Protein AF-A0A8T2RWZ4-F1 (afdb_monomer)

Structure (mmCIF, N/CA/C/O backbone):
data_AF-A0A8T2RWZ4-F1
#
_entry.id   AF-A0A8T2RWZ4-F1
#
loop_
_atom_site.group_PDB
_atom_site.id
_atom_site.type_symbol
_atom_site.label_atom_id
_atom_site.label_alt_id
_atom_site.label_comp_id
_atom_site.label_asym_id
_atom_site.label_entity_id
_atom_site.label_seq_id
_atom_site.pdbx_PDB_ins_code
_atom_site.Cartn_x
_atom_site.Cartn_y
_atom_site.Cartn_z
_atom_site.occupancy
_atom_site.B_iso_or_equiv
_atom_site.auth_seq_id
_atom_site.auth_comp_id
_atom_site.auth_asym_id
_atom_site.auth_atom_id
_atom_site.pdbx_PDB_model_num
ATOM 1 N N . MET A 1 1 ? 10.593 -54.688 -54.032 1.00 39.31 1 MET A N 1
ATOM 2 C CA . MET A 1 1 ? 9.611 -53.765 -53.420 1.00 39.31 1 MET A CA 1
ATOM 3 C C . MET A 1 1 ? 10.295 -52.999 -52.298 1.00 39.31 1 MET A C 1
ATOM 5 O O . MET A 1 1 ? 10.412 -53.518 -51.197 1.00 39.31 1 MET A O 1
ATOM 9 N N . LEU A 1 2 ? 10.825 -51.810 -52.597 1.00 39.94 2 LEU A N 1
ATOM 10 C CA . LEU A 1 2 ? 11.408 -50.913 -51.596 1.00 39.94 2 LEU A CA 1
ATOM 11 C C . LEU A 1 2 ? 10.295 -50.019 -51.046 1.00 39.94 2 LEU A C 1
ATOM 13 O O . LEU A 1 2 ? 9.693 -49.245 -51.785 1.00 39.94 2 LEU A O 1
ATOM 17 N N . ILE A 1 3 ? 10.003 -50.153 -49.754 1.00 43.19 3 ILE A N 1
ATOM 18 C CA . ILE A 1 3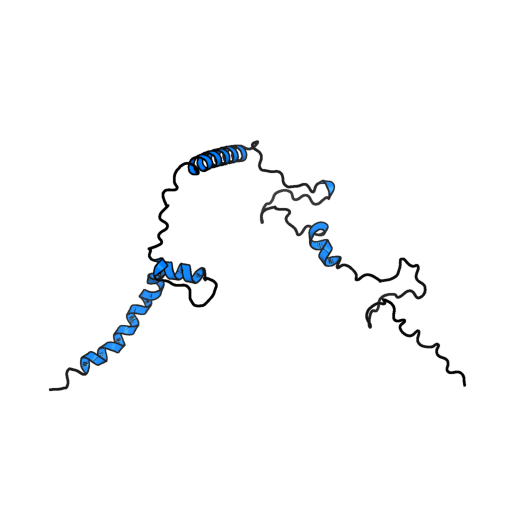 ? 9.056 -49.284 -49.055 1.00 43.19 3 ILE A CA 1
ATOM 19 C C . ILE A 1 3 ? 9.737 -47.923 -48.883 1.00 43.19 3 ILE A C 1
ATOM 21 O O . ILE A 1 3 ? 10.612 -47.754 -48.036 1.00 43.19 3 ILE A O 1
ATOM 25 N N . GLN A 1 4 ? 9.345 -46.969 -49.723 1.00 42.94 4 GLN A N 1
ATOM 26 C CA . GLN A 1 4 ? 9.796 -45.582 -49.699 1.00 42.94 4 GLN A CA 1
ATOM 27 C C . GLN A 1 4 ? 9.284 -44.916 -48.409 1.00 42.94 4 GLN A C 1
ATOM 29 O O . GLN A 1 4 ? 8.104 -44.590 -48.285 1.00 42.94 4 GLN A O 1
ATOM 34 N N . ARG A 1 5 ? 10.164 -44.757 -47.414 1.00 47.22 5 ARG A N 1
ATOM 35 C CA . ARG A 1 5 ? 9.860 -44.148 -46.105 1.00 47.22 5 ARG A CA 1
ATOM 36 C C . ARG A 1 5 ? 10.025 -42.616 -46.082 1.00 47.22 5 ARG A C 1
ATOM 38 O O . ARG A 1 5 ? 10.066 -42.041 -45.004 1.00 47.22 5 ARG A O 1
ATOM 45 N N . ASP A 1 6 ? 10.028 -41.947 -47.235 1.00 47.00 6 ASP A N 1
ATOM 46 C CA . ASP A 1 6 ? 10.435 -40.532 -47.346 1.00 47.00 6 ASP A CA 1
ATOM 47 C C . ASP A 1 6 ? 9.289 -39.538 -47.602 1.00 47.00 6 ASP A C 1
ATOM 49 O O . ASP A 1 6 ? 9.474 -38.534 -48.285 1.00 47.00 6 ASP A O 1
ATOM 53 N N . LYS A 1 7 ? 8.076 -39.779 -47.088 1.00 47.88 7 LYS A N 1
ATOM 54 C CA . LYS A 1 7 ? 6.956 -38.822 -47.272 1.00 47.88 7 LYS A CA 1
ATOM 55 C C . LYS A 1 7 ? 6.398 -38.186 -46.012 1.00 47.88 7 LYS A C 1
ATOM 57 O O . LYS A 1 7 ? 5.528 -37.330 -46.102 1.00 47.88 7 LYS A O 1
ATOM 62 N N . VAL A 1 8 ? 6.928 -38.528 -44.847 1.00 48.59 8 VAL A N 1
ATOM 63 C CA . VAL A 1 8 ? 6.675 -37.751 -43.638 1.00 48.59 8 VAL A CA 1
ATOM 64 C C . VAL A 1 8 ? 7.990 -37.725 -42.898 1.00 48.59 8 VAL A C 1
ATOM 66 O O . VAL A 1 8 ? 8.419 -38.767 -42.401 1.00 48.59 8 VAL A O 1
ATOM 69 N N . ALA A 1 9 ? 8.638 -36.562 -42.836 1.00 51.03 9 ALA A N 1
ATOM 70 C CA . ALA A 1 9 ? 9.656 -36.321 -41.827 1.00 51.03 9 ALA A CA 1
ATOM 71 C C . ALA A 1 9 ? 8.957 -36.497 -40.471 1.00 51.03 9 ALA A C 1
ATOM 73 O O . ALA A 1 9 ? 8.315 -35.586 -39.951 1.00 51.03 9 ALA A O 1
ATOM 74 N N . ARG A 1 10 ? 8.943 -37.739 -39.973 1.00 46.34 10 ARG A N 1
ATOM 75 C CA . ARG A 1 10 ? 8.375 -38.086 -38.680 1.00 46.34 10 ARG A CA 1
ATOM 76 C C . ARG A 1 10 ? 9.166 -37.296 -37.662 1.00 46.34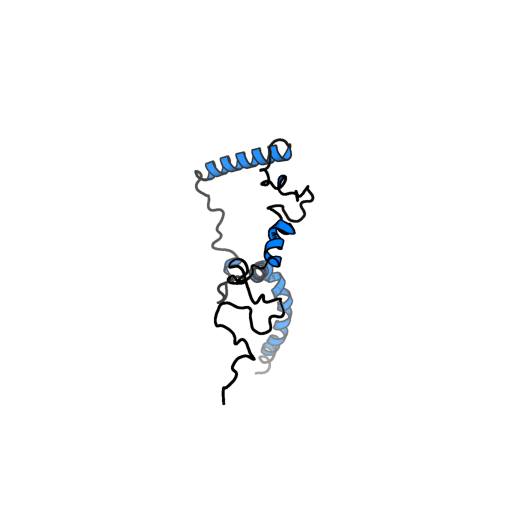 10 ARG A C 1
ATOM 78 O O . ARG A 1 10 ? 10.360 -37.536 -37.517 1.00 46.34 10 ARG A O 1
ATOM 85 N N . VAL A 1 11 ? 8.461 -36.370 -37.013 1.00 51.16 11 VAL A N 1
ATOM 86 C CA . VAL A 1 11 ? 8.498 -36.114 -35.570 1.00 51.16 11 VAL A CA 1
ATOM 87 C C . VAL A 1 11 ? 9.746 -36.735 -34.949 1.00 51.16 11 VAL A C 1
ATOM 89 O O . VAL A 1 11 ? 9.716 -37.852 -34.432 1.00 51.16 11 VAL A O 1
ATOM 92 N N . GLN A 1 12 ? 10.876 -36.047 -35.097 1.00 44.06 12 GLN A N 1
ATOM 93 C CA . GLN A 1 12 ? 12.054 -36.398 -34.332 1.00 44.06 12 GLN A CA 1
ATOM 94 C C . GLN A 1 12 ? 11.725 -36.019 -32.891 1.00 44.06 12 GLN A C 1
ATOM 96 O O . GLN A 1 12 ? 11.382 -34.873 -32.606 1.00 44.06 12 GLN A O 1
ATOM 101 N N . ASN A 1 13 ? 11.738 -37.012 -32.004 1.00 46.25 13 ASN A N 1
ATOM 102 C CA . ASN A 1 13 ? 11.575 -36.841 -30.565 1.00 46.25 13 ASN A CA 1
ATOM 103 C C . ASN A 1 13 ? 12.732 -35.984 -30.032 1.00 46.25 13 ASN A C 1
ATOM 105 O O . ASN A 1 13 ? 13.738 -36.502 -29.560 1.00 46.25 13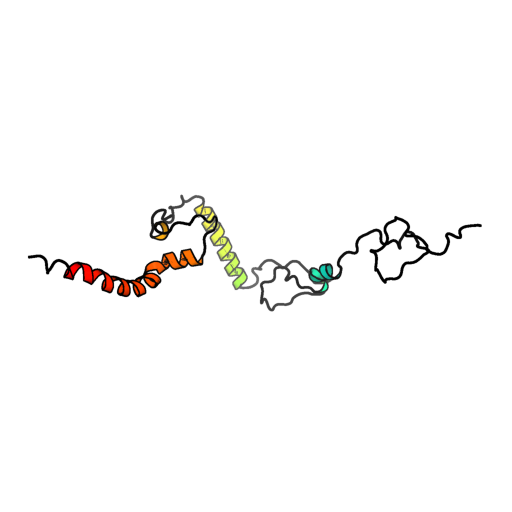 ASN A O 1
ATOM 109 N N . GLY A 1 14 ? 12.599 -34.669 -30.156 1.00 50.28 14 GLY A N 1
ATOM 110 C CA . GLY A 1 14 ? 13.606 -33.705 -29.753 1.00 50.28 14 GLY A CA 1
ATOM 111 C C . GLY A 1 14 ? 13.013 -32.309 -29.716 1.00 50.28 14 GLY A C 1
ATOM 112 O O . GLY A 1 14 ? 13.078 -31.599 -30.696 1.00 50.28 14 GLY A O 1
ATOM 113 N N . MET A 1 15 ? 12.439 -31.907 -28.583 1.00 55.12 15 MET A N 1
ATOM 114 C CA . MET A 1 15 ? 12.274 -30.489 -28.211 1.00 55.12 15 MET A CA 1
ATOM 115 C C . MET A 1 15 ? 11.722 -29.563 -29.313 1.00 55.12 15 MET A C 1
ATOM 117 O O . MET A 1 15 ? 12.290 -28.512 -29.607 1.00 55.12 15 MET A O 1
ATOM 121 N N . TYR A 1 16 ? 10.595 -29.955 -29.911 1.00 63.53 16 TYR A N 1
ATOM 122 C CA . TYR A 1 16 ? 9.868 -29.155 -30.896 1.00 63.53 16 TYR A CA 1
ATOM 123 C C . TYR A 1 16 ? 8.570 -28.586 -30.315 1.00 63.53 16 TYR A C 1
ATOM 125 O O . TYR A 1 16 ? 8.074 -29.024 -29.275 1.00 63.53 16 TYR A O 1
ATOM 133 N N . HIS A 1 17 ? 8.033 -27.577 -31.003 1.00 68.62 17 HIS A N 1
ATOM 134 C CA . HIS A 1 17 ? 6.773 -26.918 -30.671 1.00 68.62 17 HIS A CA 1
ATOM 135 C C . HIS A 1 17 ? 5.612 -27.914 -30.489 1.00 68.62 17 HIS A C 1
ATOM 137 O O . HIS A 1 17 ? 5.593 -28.990 -31.084 1.00 68.62 17 HIS A O 1
ATOM 143 N N . ILE A 1 18 ? 4.618 -27.524 -29.686 1.00 76.81 18 ILE A N 1
ATOM 144 C CA . ILE A 1 18 ? 3.403 -28.313 -29.445 1.00 76.81 18 ILE A CA 1
ATOM 145 C C . ILE A 1 18 ? 2.684 -28.697 -30.759 1.00 76.81 18 ILE A C 1
ATOM 147 O O . ILE A 1 18 ? 2.695 -27.907 -31.711 1.00 76.81 18 ILE A O 1
ATOM 151 N N . PRO A 1 19 ? 2.020 -29.869 -30.824 1.00 78.75 19 PRO A N 1
ATOM 152 C CA . PRO A 1 19 ? 1.168 -30.225 -31.958 1.00 78.75 19 PRO A CA 1
ATOM 153 C C . PRO A 1 19 ? 0.143 -29.120 -32.255 1.00 78.75 19 PRO A C 1
ATOM 155 O O . PRO A 1 19 ? -0.480 -28.590 -31.337 1.00 78.75 19 PRO A O 1
ATOM 158 N N . GLY A 1 20 ? -0.018 -28.757 -33.531 1.00 80.50 20 GLY A N 1
ATOM 159 C CA . GLY A 1 20 ? -0.902 -27.662 -33.959 1.00 80.50 20 GLY A CA 1
ATOM 160 C C . GLY A 1 20 ? -0.266 -26.264 -33.956 1.00 80.50 20 GLY A C 1
ATOM 161 O O . GLY A 1 20 ? -0.943 -25.294 -34.285 1.00 80.50 20 GLY A O 1
ATOM 162 N N . TYR A 1 21 ? 1.023 -26.130 -33.624 1.00 81.06 21 TYR A N 1
ATOM 163 C CA . TYR A 1 21 ? 1.751 -24.871 -33.796 1.00 81.06 21 TYR A CA 1
ATOM 164 C C . TYR A 1 21 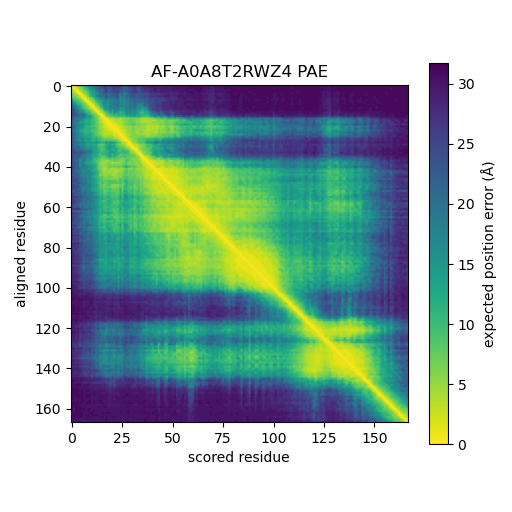? 1.906 -24.506 -35.282 1.00 81.06 21 TYR A C 1
ATOM 166 O O . TYR A 1 21 ? 2.433 -25.291 -36.065 1.00 81.06 21 TYR A O 1
ATOM 174 N N . LEU A 1 22 ? 1.477 -23.295 -35.651 1.00 83.50 22 LEU A N 1
ATOM 175 C CA . LEU A 1 22 ? 1.448 -22.804 -37.038 1.00 83.50 22 LEU A CA 1
ATOM 176 C C . LEU A 1 22 ? 2.621 -21.874 -37.403 1.00 83.50 22 LEU A C 1
ATOM 178 O O . LEU A 1 22 ? 2.658 -21.335 -38.506 1.00 83.50 22 LEU A O 1
ATOM 182 N N . GLY A 1 23 ? 3.554 -21.624 -36.480 1.00 81.69 23 GLY A N 1
ATOM 183 C CA . GLY A 1 23 ? 4.707 -20.761 -36.749 1.00 81.69 23 GLY A CA 1
ATOM 184 C C . GLY A 1 23 ? 5.777 -21.450 -37.601 1.00 81.69 23 GLY A C 1
ATOM 185 O O . GLY A 1 23 ? 5.833 -22.676 -37.678 1.00 81.69 23 GLY A O 1
ATOM 186 N N . HIS A 1 24 ? 6.652 -20.653 -38.219 1.00 80.62 24 HIS A N 1
ATOM 187 C CA . HIS A 1 24 ? 7.743 -21.158 -39.057 1.00 80.62 24 HIS A CA 1
ATOM 188 C C . HIS A 1 24 ? 8.672 -22.107 -38.280 1.00 80.62 24 HIS A C 1
ATOM 190 O O . HIS A 1 24 ? 9.127 -21.776 -37.184 1.00 80.62 24 HIS A O 1
ATOM 196 N N . GLN A 1 25 ? 8.963 -23.269 -38.871 1.00 76.06 25 GLN A N 1
ATOM 197 C CA . GLN A 1 25 ? 9.886 -24.273 -38.347 1.00 76.06 25 GLN A CA 1
ATOM 198 C C . GLN A 1 25 ? 11.025 -24.478 -39.355 1.00 76.06 25 GLN A C 1
ATOM 200 O O . GLN A 1 25 ? 10.828 -25.144 -40.375 1.00 76.06 25 GLN A O 1
ATOM 205 N N . PRO A 1 26 ? 12.201 -23.878 -39.124 1.00 70.50 26 PRO A N 1
ATOM 206 C CA . PRO A 1 26 ? 13.340 -24.039 -40.022 1.00 70.50 26 PRO A CA 1
ATOM 207 C C . PRO A 1 26 ? 13.858 -25.487 -40.003 1.00 70.50 26 PRO A C 1
ATOM 209 O O . PRO A 1 26 ? 14.114 -26.054 -38.941 1.00 70.50 26 PRO A O 1
ATOM 212 N N . LEU A 1 27 ? 14.036 -26.081 -41.189 1.00 68.25 27 LEU A N 1
ATOM 213 C CA . LEU A 1 27 ? 14.557 -27.450 -41.353 1.00 68.25 27 LEU A CA 1
ATOM 214 C C . LEU A 1 27 ? 16.066 -27.564 -41.081 1.00 68.25 27 LEU A C 1
ATOM 216 O O . LEU A 1 27 ? 16.540 -28.618 -40.665 1.00 68.25 27 LEU A O 1
ATOM 220 N N . HIS A 1 28 ? 16.815 -26.482 -41.293 1.00 70.38 28 HIS A N 1
ATOM 221 C CA . HIS A 1 28 ? 18.244 -26.397 -41.005 1.00 70.38 28 HIS A CA 1
ATOM 222 C C . HIS A 1 28 ? 18.481 -25.217 -40.076 1.00 70.38 28 HIS A C 1
ATOM 224 O O . HIS A 1 28 ? 18.388 -24.065 -40.495 1.00 70.38 28 HIS A O 1
ATOM 230 N N . ASN A 1 29 ? 18.748 -25.517 -38.807 1.00 63.97 29 ASN A N 1
ATOM 231 C CA . ASN A 1 29 ? 18.879 -24.506 -37.773 1.00 63.97 29 ASN A CA 1
ATOM 232 C C . ASN A 1 29 ? 20.335 -24.358 -37.322 1.00 63.97 29 ASN A C 1
ATOM 234 O O . ASN A 1 29 ? 20.961 -25.370 -36.992 1.00 63.97 29 ASN A O 1
ATOM 238 N N . PRO A 1 30 ? 20.875 -23.128 -37.224 1.00 69.81 30 PRO A N 1
ATOM 239 C CA . PRO A 1 30 ? 22.046 -22.906 -36.392 1.00 69.81 30 PRO A CA 1
ATOM 240 C C . PRO A 1 30 ? 21.692 -23.241 -34.929 1.00 69.81 30 PRO A C 1
ATOM 242 O O . PRO A 1 30 ? 20.530 -23.108 -34.529 1.00 69.81 30 PRO A O 1
ATOM 245 N N . PRO A 1 31 ? 22.664 -23.647 -34.093 1.00 63.88 31 PRO A N 1
ATOM 246 C CA . PRO A 1 31 ? 22.409 -24.060 -32.708 1.00 63.88 31 PRO A CA 1
ATOM 247 C C . PRO A 1 31 ? 21.704 -22.989 -31.848 1.00 63.88 31 PRO A C 1
ATOM 249 O O . PRO A 1 31 ? 21.057 -23.330 -30.861 1.00 63.88 31 PRO A O 1
ATOM 252 N N . SER A 1 32 ? 21.749 -21.714 -32.248 1.00 63.56 32 SER A N 1
ATOM 253 C CA . SER A 1 32 ? 21.062 -20.586 -31.601 1.00 63.56 32 SER A CA 1
ATOM 254 C C . SER A 1 32 ? 19.554 -20.487 -31.873 1.00 63.56 32 SER A C 1
ATOM 256 O O . SER A 1 32 ? 18.870 -19.731 -31.189 1.00 63.56 32 SER A O 1
ATOM 258 N N . ALA A 1 33 ? 19.019 -21.212 -32.859 1.00 59.72 33 ALA A N 1
ATOM 259 C CA . ALA A 1 33 ? 17.644 -21.050 -33.342 1.00 59.72 33 ALA A CA 1
ATOM 260 C C . ALA A 1 33 ? 16.673 -22.139 -32.845 1.00 59.72 33 ALA A C 1
ATOM 262 O O . ALA A 1 33 ? 15.543 -22.251 -33.328 1.00 59.72 33 ALA A O 1
ATOM 263 N N . THR A 1 34 ? 17.091 -22.957 -31.877 1.00 60.69 34 THR A N 1
ATOM 264 C CA . THR A 1 34 ? 16.247 -24.011 -31.305 1.00 60.69 34 THR A CA 1
ATOM 265 C C . THR A 1 34 ? 15.385 -23.469 -30.160 1.00 60.69 34 THR A C 1
ATOM 267 O O . THR A 1 34 ? 15.863 -22.796 -29.248 1.00 60.69 34 THR A O 1
ATOM 270 N N . ALA A 1 35 ? 14.083 -23.767 -30.188 1.00 60.72 35 ALA A N 1
ATOM 271 C CA . ALA A 1 35 ? 13.120 -23.380 -29.155 1.00 60.72 35 ALA A CA 1
ATOM 272 C C . ALA A 1 35 ? 13.204 -24.298 -27.916 1.00 60.72 35 ALA A C 1
ATOM 274 O O . ALA A 1 35 ? 12.200 -24.843 -27.464 1.00 60.72 35 ALA A O 1
ATOM 275 N N . PHE A 1 36 ? 14.413 -24.490 -27.375 1.00 64.50 36 PHE A N 1
ATOM 276 C CA . PHE A 1 36 ? 14.672 -25.378 -26.234 1.00 64.50 36 PHE A CA 1
ATOM 277 C C . PHE A 1 36 ? 13.974 -24.891 -24.951 1.00 64.50 36 PHE A C 1
ATOM 279 O O . PHE A 1 36 ? 13.545 -25.686 -24.118 1.00 64.50 36 PHE A O 1
ATOM 286 N N . ASN A 1 37 ? 13.828 -23.571 -24.808 1.00 71.88 37 ASN A N 1
ATOM 287 C CA . ASN A 1 37 ? 13.262 -22.938 -23.623 1.00 71.88 37 ASN A CA 1
ATOM 288 C C . ASN A 1 37 ? 11.808 -22.513 -23.846 1.00 71.88 37 ASN A C 1
ATOM 290 O O . ASN A 1 37 ? 11.461 -21.926 -24.874 1.00 71.88 37 ASN A O 1
ATOM 294 N N . LYS A 1 38 ? 10.960 -22.735 -22.832 1.00 76.50 38 LYS A N 1
ATOM 295 C CA . LYS A 1 38 ? 9.611 -22.159 -22.793 1.00 76.50 38 LYS A CA 1
ATOM 296 C C . LYS A 1 38 ? 9.726 -20.638 -22.897 1.00 76.50 38 LYS A C 1
ATOM 298 O O . LYS A 1 38 ? 10.444 -20.014 -22.118 1.00 76.50 38 LYS A O 1
ATOM 303 N N . ARG A 1 39 ? 8.994 -20.042 -23.841 1.00 77.69 39 ARG A N 1
ATOM 304 C CA . ARG A 1 39 ? 8.935 -18.586 -23.991 1.00 77.69 39 ARG A CA 1
ATOM 305 C C . ARG A 1 39 ? 8.439 -17.949 -22.689 1.00 77.69 39 ARG A C 1
ATOM 307 O O . ARG A 1 39 ? 7.398 -18.343 -22.160 1.00 77.69 39 ARG A O 1
ATOM 314 N N . THR A 1 40 ? 9.166 -16.949 -22.202 1.00 83.38 40 THR A N 1
ATOM 315 C CA . THR A 1 40 ? 8.716 -16.081 -21.112 1.00 83.38 40 THR A CA 1
ATOM 316 C C . THR A 1 40 ? 7.539 -15.229 -21.575 1.00 83.38 40 THR A C 1
ATOM 318 O O . THR A 1 40 ? 7.496 -14.764 -22.716 1.00 83.38 40 THR A O 1
ATOM 321 N N . SER A 1 41 ? 6.549 -15.034 -20.703 1.00 88.94 41 SER A N 1
ATOM 322 C CA . SER A 1 41 ? 5.401 -14.181 -21.014 1.00 88.94 41 SER A CA 1
ATOM 323 C C . SER A 1 41 ? 5.829 -12.713 -21.001 1.00 88.94 41 SER A C 1
ATOM 325 O O . SER A 1 41 ? 5.770 -12.045 -19.975 1.00 88.94 41 SER A O 1
ATOM 327 N N . GLU A 1 42 ? 6.283 -12.199 -22.145 1.00 89.81 42 GLU A N 1
ATOM 328 C CA . GLU A 1 42 ? 6.682 -10.787 -22.267 1.00 89.81 42 GLU A CA 1
ATOM 329 C C . GLU A 1 42 ? 5.512 -9.829 -22.000 1.00 89.81 42 GLU A C 1
ATOM 331 O O . GLU A 1 42 ? 5.720 -8.723 -21.515 1.00 89.81 42 GLU A O 1
ATOM 336 N N . LYS A 1 43 ? 4.271 -10.282 -22.230 1.00 91.12 43 LYS A N 1
ATOM 337 C CA . LYS A 1 43 ? 3.056 -9.542 -21.856 1.00 91.12 43 LYS A CA 1
ATOM 338 C C . LYS A 1 43 ? 2.929 -9.335 -20.351 1.00 91.12 43 LYS A C 1
ATOM 340 O O . LYS A 1 43 ? 2.473 -8.278 -19.939 1.00 91.12 43 LYS A O 1
ATOM 345 N N . ASP A 1 44 ? 3.341 -10.309 -19.546 1.00 89.94 44 ASP A N 1
ATOM 346 C CA . ASP A 1 44 ? 3.295 -10.170 -18.090 1.00 89.94 44 ASP A CA 1
ATOM 347 C C . ASP A 1 44 ? 4.505 -9.374 -17.585 1.00 89.94 44 ASP A C 1
ATOM 349 O O . ASP A 1 44 ? 4.384 -8.572 -16.662 1.00 89.94 44 ASP A O 1
ATOM 353 N N . ARG A 1 45 ? 5.672 -9.541 -18.226 1.00 88.12 45 ARG A N 1
ATOM 354 C CA . ARG A 1 45 ? 6.902 -8.817 -17.860 1.00 88.12 45 ARG A CA 1
ATOM 355 C C . ARG A 1 45 ? 6.788 -7.310 -18.088 1.00 88.12 45 ARG A C 1
ATOM 357 O O . ARG A 1 45 ? 7.270 -6.548 -17.253 1.00 88.12 45 ARG A O 1
ATOM 364 N N . MET A 1 46 ? 6.106 -6.886 -19.153 1.00 91.06 46 MET A N 1
ATOM 365 C CA . MET A 1 46 ? 5.936 -5.462 -19.469 1.00 91.06 46 MET A CA 1
ATOM 366 C C . MET A 1 46 ? 5.050 -4.704 -18.467 1.00 91.06 46 MET A C 1
ATOM 368 O O . MET A 1 46 ? 5.157 -3.485 -18.365 1.00 91.06 46 MET A O 1
ATOM 372 N N . LEU A 1 47 ? 4.179 -5.386 -17.710 1.00 89.94 47 LEU A N 1
ATOM 373 C CA . LEU A 1 47 ? 3.203 -4.721 -16.833 1.00 89.94 47 LEU A CA 1
ATOM 374 C C . LEU A 1 47 ? 3.877 -3.865 -15.755 1.00 89.94 47 LEU A C 1
ATOM 376 O O . LEU A 1 47 ? 3.436 -2.752 -15.470 1.00 89.94 47 LEU A O 1
ATOM 380 N N . LEU A 1 48 ? 4.948 -4.386 -15.152 1.00 85.25 48 LEU A N 1
ATOM 381 C CA . LEU A 1 48 ? 5.550 -3.774 -13.972 1.00 85.25 48 LEU A CA 1
ATOM 382 C C . LEU A 1 48 ? 6.350 -2.513 -14.314 1.00 85.25 48 LEU A C 1
ATOM 384 O O . LEU A 1 48 ? 6.200 -1.499 -13.634 1.00 85.25 48 LEU A O 1
ATOM 388 N N . TYR A 1 49 ? 7.195 -2.596 -15.344 1.00 84.75 49 TYR A N 1
ATOM 389 C CA . TYR A 1 49 ? 8.160 -1.551 -15.679 1.00 84.75 49 TYR A CA 1
ATOM 390 C C . TYR A 1 49 ? 7.789 -0.799 -16.957 1.00 84.75 49 TYR A C 1
ATOM 392 O O . TYR A 1 49 ? 7.623 0.417 -16.918 1.00 84.75 49 TYR A O 1
ATOM 400 N N . ASP A 1 50 ? 7.593 -1.515 -18.065 1.00 86.44 50 ASP A N 1
ATOM 401 C CA . ASP A 1 50 ? 7.398 -0.895 -19.381 1.00 86.44 50 ASP A CA 1
ATOM 402 C C . ASP A 1 50 ? 6.073 -0.124 -19.477 1.00 86.44 50 ASP A C 1
ATOM 404 O O . ASP A 1 50 ? 6.010 0.935 -20.097 1.00 86.44 50 ASP A O 1
ATOM 408 N N . LEU A 1 51 ? 5.016 -0.634 -18.836 1.00 89.62 51 LEU A N 1
ATOM 409 C CA . LEU A 1 51 ? 3.721 0.045 -18.718 1.00 89.62 51 LEU A CA 1
ATOM 410 C C . LEU A 1 51 ? 3.580 0.868 -17.431 1.00 89.62 51 LEU A C 1
ATOM 412 O O . LEU A 1 51 ? 2.538 1.488 -17.224 1.00 89.62 51 LEU A O 1
ATOM 416 N N . ASP A 1 52 ? 4.600 0.862 -16.565 1.00 88.25 52 ASP A N 1
ATOM 417 C CA . ASP A 1 52 ? 4.653 1.629 -15.317 1.00 88.25 52 ASP A CA 1
ATOM 418 C C . ASP A 1 52 ? 3.373 1.487 -14.455 1.00 88.25 52 ASP A C 1
ATOM 420 O O . ASP A 1 52 ? 2.892 2.455 -13.858 1.00 88.25 52 ASP A O 1
ATOM 424 N N . GLN A 1 53 ? 2.789 0.279 -14.384 1.00 88.88 53 GLN A N 1
ATOM 425 C CA . GLN A 1 53 ? 1.579 0.025 -13.582 1.00 88.88 53 GLN A CA 1
ATOM 426 C C . GLN A 1 53 ? 1.870 0.017 -12.078 1.00 88.88 53 GLN A C 1
ATOM 428 O O . GLN A 1 53 ? 0.989 0.300 -11.265 1.00 88.88 53 GLN A O 1
ATOM 433 N N . TYR A 1 54 ? 3.110 -0.278 -11.689 1.00 88.31 54 TYR A N 1
ATOM 434 C CA . TYR A 1 54 ? 3.537 -0.214 -10.299 1.00 88.31 54 TYR A CA 1
ATOM 435 C C . TYR A 1 54 ? 3.723 1.241 -9.849 1.00 88.31 54 TYR A C 1
ATOM 437 O O . TYR A 1 54 ? 4.370 2.052 -10.516 1.00 88.31 54 TYR A O 1
ATOM 445 N N . SER A 1 55 ? 3.148 1.598 -8.697 1.00 86.00 55 SER A N 1
ATOM 446 C CA . SER A 1 55 ? 3.138 2.981 -8.207 1.00 86.00 55 SER A CA 1
ATOM 447 C C . SER A 1 55 ? 4.439 3.422 -7.536 1.00 86.00 55 SER A C 1
ATOM 449 O O . SER A 1 55 ? 4.560 4.605 -7.234 1.00 86.00 55 SER A O 1
ATOM 451 N N . ARG A 1 56 ? 5.416 2.520 -7.337 1.00 87.19 56 ARG A N 1
ATOM 452 C CA . ARG A 1 56 ? 6.728 2.831 -6.733 1.00 87.19 56 ARG A CA 1
ATOM 453 C C . ARG A 1 56 ? 6.588 3.572 -5.400 1.00 87.19 56 ARG A C 1
ATOM 455 O O . ARG A 1 56 ? 7.118 4.661 -5.226 1.00 87.19 56 ARG A O 1
ATOM 462 N N . GLU A 1 57 ? 5.795 2.986 -4.501 1.00 84.94 57 GLU A N 1
ATOM 463 C CA . GLU A 1 57 ? 5.533 3.501 -3.144 1.00 84.94 57 GLU A CA 1
ATOM 464 C C . GLU A 1 57 ? 4.797 4.851 -3.089 1.00 84.94 57 GLU A C 1
ATOM 466 O O . GLU A 1 57 ? 4.579 5.410 -2.014 1.00 84.94 57 GLU A O 1
ATOM 471 N N . LEU A 1 58 ? 4.327 5.363 -4.231 1.00 86.81 58 LEU A N 1
ATOM 472 C CA . LEU A 1 58 ? 3.434 6.511 -4.254 1.00 86.81 58 LEU A CA 1
ATOM 473 C C . LEU A 1 58 ? 2.036 6.095 -3.801 1.00 86.81 58 LEU A C 1
ATOM 475 O O . LEU A 1 58 ? 1.471 5.093 -4.258 1.00 86.81 58 LEU A O 1
ATOM 479 N N . TRP A 1 59 ? 1.464 6.916 -2.925 1.00 88.75 59 TRP A N 1
ATOM 480 C CA . TRP A 1 59 ? 0.094 6.762 -2.463 1.00 88.75 59 TRP A CA 1
ATOM 481 C C . TRP A 1 59 ? -0.893 6.889 -3.629 1.00 88.75 59 TRP A C 1
ATOM 483 O O . TRP A 1 59 ? -0.710 7.759 -4.494 1.00 88.75 59 TRP A O 1
ATOM 493 N N . PRO A 1 60 ? -1.975 6.088 -3.641 1.00 90.81 60 PRO A N 1
ATOM 494 C CA . PRO A 1 60 ? -3.087 6.317 -4.551 1.00 90.81 60 PRO A CA 1
ATOM 495 C C . PRO A 1 60 ? -3.535 7.783 -4.469 1.00 90.81 60 PRO A C 1
ATOM 497 O O . PRO A 1 60 ? -3.678 8.332 -3.379 1.00 90.81 60 PRO A O 1
ATOM 500 N N . HIS A 1 61 ? -3.734 8.420 -5.625 1.00 91.56 61 HIS A N 1
ATOM 501 C CA . HIS A 1 61 ? -4.112 9.836 -5.775 1.00 91.56 61 HIS A CA 1
ATOM 502 C C . HIS A 1 61 ? -3.032 10.894 -5.504 1.00 91.56 61 HIS A C 1
ATOM 504 O O . HIS A 1 61 ? -3.339 12.086 -5.591 1.00 91.56 61 HIS A O 1
ATOM 510 N N . TYR A 1 62 ? -1.773 10.526 -5.256 1.00 90.38 62 TYR A N 1
ATOM 511 C CA . TYR A 1 62 ? -0.695 11.513 -5.307 1.00 90.38 62 TYR A CA 1
ATOM 512 C C . TYR A 1 62 ? -0.559 12.075 -6.734 1.00 90.38 62 TYR A C 1
ATOM 514 O O . TYR A 1 62 ? -0.282 11.339 -7.677 1.00 90.38 62 TYR A O 1
ATOM 522 N N . LYS A 1 63 ? -0.775 13.387 -6.897 1.00 92.38 63 LYS A N 1
ATOM 523 C CA . LYS A 1 63 ? -0.781 14.074 -8.206 1.00 92.38 63 LYS A CA 1
ATOM 524 C C . LYS A 1 63 ? 0.570 14.692 -8.592 1.00 92.38 63 LYS A C 1
ATOM 526 O O . LYS A 1 63 ? 0.624 15.509 -9.508 1.00 92.38 63 LYS A O 1
ATOM 531 N N . GLY A 1 64 ? 1.641 14.376 -7.863 1.00 89.88 64 GLY A N 1
ATOM 532 C CA . GLY A 1 64 ? 2.975 14.878 -8.184 1.00 89.88 64 GLY A CA 1
ATOM 533 C C . GLY A 1 64 ? 3.565 14.228 -9.437 1.00 89.88 64 GLY A C 1
ATOM 534 O O . GLY A 1 64 ? 2.966 13.354 -10.062 1.00 89.88 64 GLY A O 1
ATOM 535 N N . HIS A 1 65 ? 4.764 14.668 -9.810 1.00 89.88 65 HIS A N 1
ATOM 536 C CA . HIS A 1 65 ? 5.451 14.147 -10.986 1.00 89.88 65 HIS A CA 1
ATOM 537 C C . HIS A 1 65 ? 5.862 12.678 -10.795 1.00 89.88 65 HIS A C 1
ATOM 539 O O . HIS A 1 65 ? 6.556 12.347 -9.833 1.00 89.88 65 HIS A O 1
ATOM 545 N N . LYS A 1 66 ? 5.477 11.814 -11.743 1.00 89.56 66 LYS A N 1
ATOM 546 C CA . LYS A 1 66 ? 5.894 10.410 -11.807 1.00 89.56 66 LYS A CA 1
ATOM 547 C C . LYS A 1 66 ? 6.965 10.251 -12.898 1.00 89.56 66 LYS A C 1
ATOM 549 O O . LYS A 1 66 ? 6.631 10.366 -14.078 1.00 89.56 66 LYS A O 1
ATOM 554 N N . PRO A 1 67 ? 8.242 10.004 -12.552 1.00 88.88 67 PRO A N 1
ATOM 555 C CA . PRO A 1 67 ? 9.300 9.906 -13.552 1.00 88.88 67 PRO A CA 1
ATOM 556 C C . PRO A 1 67 ? 9.150 8.617 -14.366 1.00 88.88 67 PRO A C 1
ATOM 558 O O . PRO A 1 67 ? 9.121 7.536 -13.784 1.00 88.88 67 PRO A O 1
ATOM 561 N N . GLN A 1 68 ? 9.058 8.715 -15.693 1.00 87.62 68 GLN A N 1
ATOM 562 C CA . GLN A 1 68 ? 8.877 7.554 -16.585 1.00 87.62 68 GLN A CA 1
ATOM 563 C C . GLN A 1 68 ? 10.169 7.113 -17.284 1.00 87.62 68 GLN A C 1
ATOM 565 O O . GLN A 1 68 ? 10.349 5.937 -17.573 1.00 87.62 68 GLN A O 1
ATOM 570 N N . ALA A 1 69 ? 11.094 8.041 -17.539 1.00 88.56 69 ALA A N 1
ATOM 571 C CA . ALA A 1 69 ? 12.375 7.710 -18.155 1.00 88.56 69 ALA A CA 1
ATOM 572 C C . ALA A 1 69 ? 13.296 6.996 -17.153 1.00 88.56 69 ALA A C 1
ATOM 574 O O . ALA A 1 69 ? 13.488 7.506 -16.049 1.00 88.56 69 ALA A O 1
ATOM 575 N N . LEU A 1 70 ? 13.922 5.887 -17.571 1.00 86.56 70 LEU A N 1
ATOM 576 C CA . LEU A 1 70 ? 14.858 5.061 -16.785 1.00 86.56 70 LEU A CA 1
ATOM 577 C C . LEU A 1 70 ? 15.849 5.876 -15.938 1.00 86.56 70 LEU A C 1
ATOM 579 O O . LEU A 1 70 ? 16.015 5.614 -14.754 1.00 86.56 70 LEU A O 1
ATOM 583 N N . ILE A 1 71 ? 16.454 6.910 -16.526 1.00 90.31 71 ILE A N 1
ATOM 584 C CA . ILE A 1 71 ? 17.476 7.758 -15.884 1.00 90.31 71 ILE A CA 1
ATOM 585 C C . ILE A 1 71 ? 16.904 8.576 -14.706 1.00 90.31 71 ILE A C 1
ATOM 587 O O . ILE A 1 71 ? 17.619 8.925 -13.765 1.00 90.31 71 ILE A O 1
ATOM 591 N N . ASN A 1 72 ? 15.605 8.873 -14.743 1.00 88.62 72 ASN A N 1
ATOM 592 C CA . ASN A 1 72 ? 14.912 9.681 -13.741 1.00 88.62 72 ASN A CA 1
ATOM 593 C C . ASN A 1 72 ? 14.216 8.829 -12.673 1.00 88.62 72 ASN A C 1
ATOM 595 O O . ASN A 1 72 ? 13.747 9.378 -11.675 1.00 88.62 72 ASN A O 1
ATOM 599 N N . VAL A 1 73 ? 14.124 7.509 -12.869 1.00 87.00 73 VAL A N 1
ATOM 600 C CA . VAL A 1 73 ? 13.564 6.598 -11.870 1.00 87.00 73 VAL A CA 1
ATOM 601 C C . VAL A 1 73 ? 14.573 6.457 -10.735 1.00 87.00 73 VAL A C 1
ATOM 603 O O . VAL A 1 73 ? 15.603 5.806 -10.871 1.00 87.00 73 VAL A O 1
ATOM 606 N N . LYS A 1 74 ? 14.272 7.105 -9.612 1.00 83.81 74 LYS A N 1
ATOM 607 C CA . LYS A 1 74 ? 15.051 7.047 -8.373 1.00 83.81 74 LYS A CA 1
ATOM 608 C C . LYS A 1 74 ? 14.141 6.629 -7.228 1.00 83.81 74 LYS A C 1
ATOM 610 O O . LYS A 1 74 ? 12.920 6.763 -7.326 1.00 83.81 74 LYS A O 1
ATOM 615 N N . GLU A 1 75 ? 14.749 6.146 -6.155 1.00 82.44 75 GLU A N 1
ATOM 616 C CA . GLU A 1 75 ? 14.047 5.883 -4.901 1.00 82.44 75 GLU A CA 1
ATOM 617 C C . GLU A 1 75 ? 13.381 7.166 -4.386 1.00 82.44 75 GLU A C 1
ATOM 619 O O . GLU A 1 75 ? 13.921 8.271 -4.526 1.00 82.44 75 GLU A O 1
ATOM 624 N N . THR A 1 76 ? 12.179 7.032 -3.822 1.00 82.56 76 THR A N 1
ATOM 625 C CA . THR A 1 76 ? 11.443 8.167 -3.263 1.00 82.56 76 THR A CA 1
ATOM 626 C C . THR A 1 76 ? 12.195 8.724 -2.055 1.00 82.56 76 THR A C 1
ATOM 628 O O . THR A 1 76 ? 12.450 7.980 -1.106 1.00 82.56 76 THR A O 1
ATOM 631 N N . PRO A 1 77 ? 12.559 10.019 -2.048 1.00 82.50 77 PRO A N 1
ATOM 632 C CA . PRO A 1 77 ? 13.325 10.586 -0.951 1.00 82.50 77 PRO A CA 1
ATOM 633 C C . PRO A 1 77 ? 12.482 10.662 0.323 1.00 82.50 77 PRO A C 1
ATOM 635 O O . PRO A 1 77 ? 11.293 10.988 0.287 1.00 82.50 77 PRO A O 1
ATOM 638 N N . SER A 1 78 ? 13.126 10.430 1.467 1.00 83.69 78 SER A N 1
ATOM 639 C CA . SER A 1 78 ? 12.502 10.618 2.776 1.00 83.69 78 SER A CA 1
ATOM 640 C C . SER A 1 78 ? 12.036 12.069 2.983 1.00 83.69 78 SER A C 1
ATOM 642 O O . SER A 1 78 ? 12.659 12.999 2.456 1.00 83.69 78 SER A O 1
ATOM 644 N N . PRO A 1 79 ? 10.984 12.299 3.794 1.00 86.12 79 PRO A N 1
ATOM 645 C CA . PRO A 1 79 ? 10.512 13.642 4.116 1.00 86.12 79 PRO A CA 1
ATOM 646 C C . PRO A 1 79 ? 11.640 14.544 4.635 1.00 86.12 79 PRO A C 1
ATOM 648 O O . PRO A 1 79 ? 12.387 14.173 5.543 1.00 86.12 79 PRO A O 1
ATOM 651 N N . THR A 1 80 ? 11.763 15.747 4.072 1.00 90.25 80 THR A N 1
ATOM 652 C CA . THR A 1 80 ? 12.810 16.708 4.444 1.00 90.25 80 THR A CA 1
ATOM 653 C C . THR A 1 80 ? 12.299 17.747 5.443 1.00 90.25 80 THR A C 1
ATOM 655 O O . THR A 1 80 ? 11.105 18.015 5.549 1.00 90.25 80 THR A O 1
ATOM 658 N N . LYS A 1 81 ? 13.225 18.390 6.167 1.00 93.12 81 LYS A N 1
ATOM 659 C CA . LYS A 1 81 ? 12.922 19.476 7.124 1.00 93.12 81 LYS A CA 1
ATOM 660 C C . LYS A 1 81 ? 12.860 20.862 6.473 1.00 93.12 81 LYS A C 1
ATOM 662 O O . LYS A 1 81 ? 12.804 21.856 7.187 1.00 93.12 81 LYS A O 1
ATOM 667 N N . GLN A 1 82 ? 12.968 20.935 5.146 1.00 93.50 82 GLN A N 1
ATOM 668 C CA . GLN A 1 82 ? 13.055 22.203 4.416 1.00 93.50 82 GLN A CA 1
ATOM 669 C C . GLN A 1 82 ? 11.726 22.960 4.424 1.00 93.50 82 GLN A C 1
ATOM 671 O O . GLN A 1 82 ? 11.711 24.185 4.406 1.00 93.50 82 GLN A O 1
ATOM 676 N N . THR A 1 83 ? 10.609 22.234 4.466 1.00 94.12 83 THR A N 1
ATOM 677 C CA . THR A 1 83 ? 9.279 22.827 4.598 1.00 94.12 83 THR A CA 1
ATOM 678 C C . THR A 1 83 ? 8.899 22.949 6.069 1.00 94.12 83 THR A C 1
ATOM 680 O O . THR A 1 83 ? 9.304 22.132 6.898 1.00 94.12 83 THR A O 1
ATOM 683 N N . THR A 1 84 ? 8.062 23.932 6.400 1.00 94.38 84 THR A N 1
ATOM 684 C CA . THR A 1 84 ? 7.580 24.139 7.773 1.00 94.38 84 THR A CA 1
ATOM 685 C C . THR A 1 84 ? 6.856 22.902 8.312 1.00 94.38 84 THR A C 1
ATOM 687 O O . THR A 1 84 ? 7.126 22.484 9.433 1.00 94.38 84 THR A O 1
ATOM 690 N N . TYR A 1 85 ? 6.015 22.254 7.497 1.00 93.25 85 TYR A N 1
ATOM 691 C CA . TYR A 1 85 ? 5.326 21.009 7.866 1.00 93.25 85 TYR A CA 1
ATOM 692 C C . TYR A 1 85 ? 6.283 19.825 8.054 1.00 93.25 85 TYR A C 1
ATOM 694 O O . TYR A 1 85 ? 6.129 19.035 8.983 1.00 93.25 85 TYR A O 1
ATOM 702 N N . GLY A 1 86 ? 7.295 19.696 7.191 1.00 93.69 86 GLY A N 1
ATOM 703 C CA . GLY A 1 86 ? 8.321 18.668 7.348 1.00 93.69 86 GLY A CA 1
ATOM 704 C C . GLY A 1 86 ? 9.130 18.865 8.631 1.00 93.69 86 GLY A C 1
ATOM 705 O O . GLY A 1 86 ? 9.409 17.908 9.355 1.00 93.69 86 GLY A O 1
ATOM 706 N N . HIS A 1 87 ? 9.443 20.119 8.964 1.00 95.56 87 HIS A N 1
ATOM 707 C CA . HIS A 1 87 ? 10.136 20.473 10.196 1.00 95.56 87 HIS A CA 1
ATOM 708 C C . HIS A 1 87 ? 9.309 20.161 11.451 1.00 95.56 87 HIS A C 1
ATOM 710 O O . HIS A 1 87 ? 9.825 19.535 12.380 1.00 95.56 87 HIS A O 1
ATOM 716 N N . THR A 1 88 ? 8.034 20.556 11.491 1.00 93.56 88 THR A N 1
ATOM 717 C CA . THR A 1 88 ? 7.161 20.297 12.647 1.00 93.56 88 THR A CA 1
ATOM 718 C C . THR A 1 88 ? 6.924 18.804 12.854 1.00 93.56 88 THR A C 1
ATOM 720 O O . THR A 1 88 ? 7.050 18.328 13.982 1.00 93.56 88 THR A O 1
ATOM 723 N N . ASN A 1 89 ? 6.681 18.045 11.780 1.00 94.19 89 ASN A N 1
ATOM 724 C CA . ASN A 1 89 ? 6.532 16.589 11.849 1.00 94.19 89 ASN A CA 1
ATOM 725 C C . ASN A 1 89 ? 7.795 15.917 12.393 1.00 94.19 89 ASN A C 1
ATOM 727 O O . ASN A 1 89 ? 7.705 15.058 13.269 1.00 94.19 89 ASN A O 1
ATOM 731 N N . TYR A 1 90 ? 8.974 16.351 11.940 1.00 93.88 90 TYR A N 1
ATOM 732 C CA . TYR A 1 90 ? 10.243 15.849 12.459 1.00 93.88 90 TYR A CA 1
ATOM 733 C C . TYR A 1 90 ? 10.409 16.129 13.961 1.00 93.88 90 TYR A C 1
ATOM 735 O O . TYR A 1 90 ? 10.806 15.243 14.719 1.00 93.88 90 TYR A O 1
ATOM 743 N N . MET A 1 91 ? 10.094 17.348 14.413 1.00 93.00 91 MET A N 1
ATOM 744 C CA . MET A 1 91 ? 10.186 17.703 15.833 1.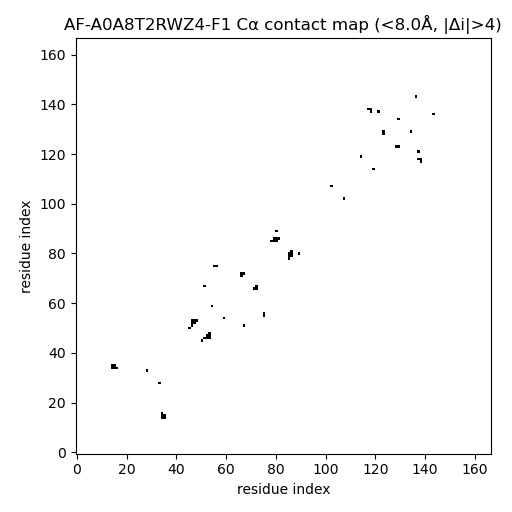00 93.00 91 MET A CA 1
ATOM 745 C C . MET A 1 91 ? 9.198 16.902 16.687 1.00 93.00 91 MET A C 1
ATOM 747 O O . MET A 1 91 ? 9.572 16.417 17.755 1.00 93.00 91 MET A O 1
ATOM 751 N N . MET A 1 92 ? 7.971 16.703 16.199 1.00 91.94 92 MET A N 1
ATOM 752 C CA . MET A 1 92 ? 6.951 15.897 16.871 1.00 91.94 92 MET A CA 1
ATOM 753 C C . MET A 1 92 ? 7.370 14.426 16.973 1.00 91.94 92 MET A C 1
ATOM 755 O O . MET A 1 92 ? 7.276 13.834 18.048 1.00 91.94 92 MET A O 1
ATOM 759 N N . GLN A 1 93 ? 7.874 13.841 15.884 1.00 91.00 93 GLN A N 1
ATOM 760 C CA . GLN A 1 93 ? 8.359 12.461 15.876 1.00 91.00 93 GLN A CA 1
ATOM 761 C C . GLN A 1 93 ? 9.514 12.280 16.865 1.00 91.00 93 GLN A C 1
ATOM 763 O O . GLN A 1 93 ? 9.476 11.378 17.702 1.00 91.00 93 GLN A O 1
ATOM 768 N N . ARG A 1 94 ? 10.483 13.203 16.853 1.00 89.56 94 ARG A N 1
ATOM 769 C CA . ARG A 1 94 ? 11.584 13.216 17.820 1.00 89.56 94 ARG A CA 1
ATOM 770 C C . ARG A 1 94 ? 11.055 13.292 19.252 1.00 89.56 94 ARG A C 1
ATOM 772 O O . ARG A 1 94 ? 11.478 12.524 20.106 1.00 89.56 94 ARG A O 1
ATOM 779 N N . GLN A 1 95 ? 10.103 14.175 19.541 1.00 89.44 95 GLN A N 1
ATOM 780 C CA . GLN A 1 95 ? 9.517 14.267 20.879 1.00 89.44 95 GLN A CA 1
ATOM 781 C C . GLN A 1 95 ? 8.812 12.966 21.296 1.00 89.44 95 GLN A C 1
ATOM 783 O O . GLN A 1 95 ? 8.942 12.541 22.447 1.00 89.44 95 GLN A O 1
ATOM 788 N N . GLN A 1 96 ? 8.104 12.310 20.374 1.00 86.75 96 GLN A N 1
ATOM 789 C CA . GLN A 1 96 ? 7.432 11.038 20.629 1.00 86.75 96 GLN A CA 1
ATOM 790 C C . GLN A 1 96 ? 8.427 9.913 20.931 1.00 86.75 96 GLN A C 1
ATOM 792 O O . GLN A 1 96 ? 8.187 9.126 21.845 1.00 86.75 96 GLN A O 1
ATOM 797 N N . GLU A 1 97 ? 9.551 9.842 20.221 1.00 87.25 97 GLU A N 1
ATOM 798 C CA . GLU A 1 97 ? 10.627 8.880 20.493 1.00 87.25 97 GLU A CA 1
ATOM 799 C C . GLU A 1 97 ? 11.188 9.062 21.906 1.00 87.25 97 GLU A C 1
ATOM 801 O O . GLU A 1 97 ? 11.300 8.096 22.662 1.00 87.25 97 GLU A O 1
ATOM 806 N N . TRP A 1 98 ? 11.434 10.308 22.316 1.00 82.25 98 TRP A N 1
ATOM 807 C CA . TRP A 1 98 ? 11.867 10.631 23.678 1.00 82.25 98 TRP A CA 1
ATOM 808 C C . TRP A 1 98 ? 10.808 10.274 24.730 1.00 82.25 98 TRP A C 1
ATOM 810 O O . TRP A 1 98 ? 11.133 9.744 25.797 1.00 82.25 98 TRP A O 1
ATOM 820 N N . ALA A 1 99 ? 9.530 10.526 24.442 1.00 81.94 99 ALA A N 1
ATOM 821 C CA . ALA A 1 99 ? 8.428 10.140 25.316 1.00 81.94 99 ALA A CA 1
ATOM 822 C C . ALA A 1 99 ? 8.295 8.613 25.429 1.00 81.94 99 ALA A C 1
ATOM 824 O O . ALA A 1 99 ? 8.077 8.102 26.526 1.00 81.94 99 ALA A O 1
ATOM 825 N N . ASN A 1 100 ? 8.465 7.878 24.329 1.00 80.06 100 ASN A N 1
ATOM 826 C CA . ASN A 1 100 ? 8.431 6.417 24.293 1.00 80.06 100 ASN A CA 1
ATOM 827 C C . ASN A 1 100 ? 9.622 5.802 25.041 1.00 80.06 100 ASN A C 1
ATOM 829 O O . ASN A 1 100 ? 9.422 4.893 25.845 1.00 80.06 100 ASN A O 1
ATOM 833 N N . ALA A 1 101 ? 10.828 6.352 24.875 1.00 77.19 101 ALA A N 1
ATOM 834 C CA . ALA A 1 101 ? 12.012 5.962 25.643 1.00 77.19 101 ALA A CA 1
ATOM 835 C C . ALA A 1 101 ? 11.795 6.142 27.157 1.00 77.19 101 ALA A C 1
ATOM 837 O O . ALA A 1 101 ? 12.150 5.279 27.954 1.00 77.19 101 ALA A O 1
ATOM 838 N N . ARG A 1 102 ? 11.115 7.223 27.562 1.00 67.19 102 ARG A N 1
ATOM 839 C CA . ARG A 1 102 ? 10.703 7.452 28.959 1.00 67.19 102 ARG A CA 1
ATOM 840 C C . ARG A 1 102 ? 9.508 6.604 29.410 1.00 67.19 102 ARG A C 1
ATOM 842 O O . ARG A 1 102 ? 9.301 6.435 30.607 1.00 67.19 102 ARG A O 1
ATOM 849 N N . ARG A 1 103 ? 8.689 6.087 28.492 1.00 61.59 103 ARG A N 1
ATOM 850 C CA . ARG A 1 103 ? 7.594 5.152 28.808 1.00 61.59 103 ARG A CA 1
ATOM 851 C C . ARG A 1 103 ? 8.095 3.728 29.032 1.00 61.59 103 ARG A C 1
ATOM 853 O O . ARG A 1 103 ? 7.449 3.014 29.778 1.00 61.59 103 ARG A O 1
ATOM 860 N N . LEU A 1 104 ? 9.237 3.335 28.464 1.00 56.62 104 LEU A N 1
ATOM 861 C CA . LEU A 1 104 ? 9.891 2.055 28.778 1.00 56.62 104 LEU A CA 1
ATOM 862 C C . LEU A 1 104 ? 10.331 1.967 30.252 1.00 56.62 104 LEU A C 1
ATOM 864 O O . LEU A 1 104 ? 10.405 0.870 30.794 1.00 56.62 104 LEU A O 1
ATOM 868 N N . THR A 1 105 ? 10.570 3.105 30.917 1.00 55.97 105 THR A N 1
ATOM 869 C CA . THR A 1 105 ? 10.954 3.159 32.340 1.00 55.97 105 THR A CA 1
ATOM 870 C C . THR A 1 105 ? 9.784 3.393 33.295 1.00 55.97 105 THR A C 1
ATOM 872 O O . THR A 1 105 ? 9.888 3.085 34.481 1.00 55.97 105 THR A O 1
ATOM 875 N N . LYS A 1 106 ? 8.646 3.903 32.811 1.00 55.62 106 LYS A N 1
ATOM 876 C CA . LYS A 1 106 ? 7.417 3.971 33.607 1.00 55.62 106 LYS A CA 1
ATOM 877 C C . LYS A 1 106 ? 6.685 2.645 33.464 1.00 55.62 106 LYS A C 1
ATOM 879 O O . LYS A 1 106 ? 6.259 2.312 32.362 1.00 55.62 106 LYS A O 1
ATOM 884 N N . GLN A 1 107 ? 6.505 1.915 34.570 1.00 55.81 107 GLN A N 1
ATOM 885 C CA . GLN A 1 107 ? 5.578 0.782 34.617 1.00 55.81 107 GLN A CA 1
ATOM 886 C C . GLN A 1 107 ? 4.301 1.183 33.881 1.00 55.81 107 GLN A C 1
ATOM 888 O O . GLN A 1 107 ? 3.670 2.189 34.217 1.00 55.81 107 GLN A O 1
ATOM 893 N N . ARG A 1 108 ? 3.982 0.444 32.817 1.00 53.91 108 ARG A N 1
ATOM 894 C CA . ARG A 1 108 ? 2.763 0.628 32.042 1.00 53.91 108 ARG A CA 1
ATOM 895 C C . ARG A 1 108 ? 1.616 0.481 33.034 1.00 53.91 108 ARG A C 1
ATOM 897 O O . ARG A 1 108 ? 1.259 -0.645 33.364 1.00 53.91 108 ARG A O 1
ATOM 904 N N . ILE A 1 109 ? 1.067 1.595 33.527 1.00 57.06 109 ILE A N 1
ATOM 905 C CA . ILE A 1 109 ? -0.225 1.578 34.212 1.00 57.06 109 ILE A CA 1
ATOM 906 C C . ILE A 1 109 ? -1.122 0.828 33.232 1.00 57.06 109 ILE A C 1
ATOM 908 O O . ILE A 1 109 ? -1.179 1.245 32.067 1.00 57.06 109 ILE A O 1
ATOM 912 N N . PRO A 1 110 ? -1.688 -0.331 33.607 1.00 54.69 110 PRO A N 1
ATOM 913 C CA . PRO A 1 110 ? -2.460 -1.126 32.678 1.00 54.69 110 PRO A CA 1
ATOM 914 C C . PRO A 1 110 ? -3.641 -0.259 32.262 1.00 54.69 110 PRO A C 1
ATOM 916 O O . PRO A 1 110 ? -4.607 -0.116 33.004 1.00 54.69 110 PRO A O 1
ATOM 919 N N . ASN A 1 111 ? -3.524 0.380 31.094 1.00 55.62 111 ASN A N 1
ATOM 920 C CA . ASN A 1 111 ? -4.625 1.046 30.422 1.00 55.62 111 ASN A CA 1
ATOM 921 C C . ASN A 1 111 ? -5.693 -0.017 30.325 1.00 55.62 111 ASN A C 1
ATOM 923 O O . ASN A 1 111 ? -5.492 -0.956 29.558 1.00 55.62 111 ASN A O 1
ATOM 927 N N . GLN A 1 112 ? -6.705 0.110 31.188 1.00 54.41 112 GLN A N 1
ATOM 928 C CA . GLN A 1 112 ? -7.802 -0.810 31.441 1.00 54.41 112 GLN A CA 1
ATOM 929 C C . GLN A 1 112 ? -7.930 -1.844 30.323 1.00 54.41 112 GLN A C 1
ATOM 931 O O . GLN A 1 112 ? -8.728 -1.687 29.399 1.00 54.41 112 GLN A O 1
ATOM 936 N N . GLN A 1 113 ? -7.128 -2.912 30.387 1.00 54.25 113 GLN A N 1
ATOM 937 C CA . GLN A 1 113 ? -7.426 -4.104 29.624 1.00 54.25 113 GLN A CA 1
ATOM 938 C C . GLN A 1 113 ? -8.620 -4.671 30.363 1.00 54.25 113 GLN A C 1
ATOM 940 O O . GLN A 1 113 ? -8.475 -5.447 31.304 1.00 54.25 113 GLN A O 1
ATOM 945 N N . LYS A 1 114 ? -9.800 -4.155 30.009 1.00 56.53 114 LYS A N 1
ATOM 946 C CA . LYS A 1 114 ? -11.096 -4.628 30.459 1.00 56.53 114 LYS A CA 1
ATOM 947 C C . LYS A 1 114 ? -11.237 -6.053 29.937 1.00 56.53 114 LYS A C 1
ATOM 949 O O . LYS A 1 114 ? -11.909 -6.303 28.947 1.00 56.53 114 LYS A O 1
ATOM 954 N N . LYS A 1 115 ? -10.574 -6.989 30.618 1.00 53.75 115 LYS A N 1
ATOM 955 C CA . LYS A 1 115 ? -10.871 -8.419 30.557 1.00 53.75 115 LYS A CA 1
ATOM 956 C C . LYS A 1 115 ? -12.277 -8.707 31.111 1.00 53.75 115 LYS A C 1
ATOM 958 O O . LYS A 1 115 ? -12.761 -9.815 30.949 1.00 53.75 115 LYS A O 1
ATOM 963 N N . GLY A 1 116 ? -12.943 -7.711 31.706 1.00 61.53 116 GLY A N 1
ATOM 964 C CA . GLY A 1 116 ? -14.378 -7.700 31.984 1.00 61.53 116 GLY A CA 1
ATOM 965 C C . GLY A 1 116 ? -15.034 -6.448 31.401 1.00 61.53 116 GLY A C 1
ATOM 966 O O . GLY A 1 116 ? -14.634 -5.325 31.714 1.00 61.53 116 GLY A O 1
ATOM 967 N N . GLY A 1 117 ? -16.023 -6.635 30.530 1.00 68.56 117 GLY A N 1
ATOM 968 C CA . GLY A 1 117 ? -16.792 -5.562 29.901 1.00 68.56 117 GLY A CA 1
ATOM 969 C C . GLY A 1 117 ? -17.881 -6.126 28.990 1.00 68.56 117 GLY A C 1
ATOM 970 O O . GLY A 1 117 ? -17.921 -7.321 28.751 1.00 68.56 117 GLY A O 1
ATOM 971 N N . ILE A 1 118 ? -18.746 -5.276 28.435 1.00 68.38 118 ILE A N 1
ATOM 972 C CA . ILE A 1 118 ? -19.941 -5.678 27.656 1.00 68.38 118 ILE A CA 1
ATOM 973 C C . ILE A 1 118 ? -19.614 -6.634 26.485 1.00 68.38 118 ILE A C 1
ATOM 975 O O . ILE A 1 118 ? -20.439 -7.454 26.092 1.00 68.38 118 ILE A O 1
ATOM 979 N N . LYS A 1 119 ? -18.380 -6.597 25.968 1.00 71.94 119 LYS A N 1
ATOM 980 C CA . LYS A 1 119 ? -17.913 -7.492 24.899 1.00 71.94 119 LYS A CA 1
ATOM 981 C C . LYS A 1 119 ? -17.777 -8.960 25.322 1.00 71.94 119 LYS A C 1
ATOM 983 O O . LYS A 1 119 ? -17.725 -9.808 24.446 1.00 71.94 119 LYS A O 1
ATOM 988 N N . THR A 1 120 ? -17.737 -9.281 26.619 1.00 81.31 120 THR A N 1
ATOM 989 C CA . THR A 1 120 ? -17.624 -10.674 27.092 1.00 81.31 120 THR A CA 1
ATOM 990 C C . THR A 1 120 ? -18.936 -11.453 27.006 1.00 81.31 120 THR A C 1
ATOM 992 O O . THR A 1 120 ? -18.904 -12.674 27.096 1.00 81.31 120 THR A O 1
ATOM 995 N N . PHE A 1 121 ? -20.082 -10.782 26.837 1.00 84.25 121 PHE A N 1
ATOM 996 C CA . PHE A 1 121 ? -21.375 -11.455 26.637 1.00 84.25 121 PHE A CA 1
ATOM 997 C C . PHE A 1 121 ? -21.506 -12.092 25.250 1.00 84.25 121 PHE A C 1
ATOM 999 O O . PHE A 1 121 ? -22.303 -13.008 25.070 1.00 84.25 121 PHE A O 1
ATOM 1006 N N . PHE A 1 122 ? -20.720 -11.624 24.279 1.00 86.31 122 PHE A N 1
ATOM 1007 C CA . PHE A 1 122 ? -20.704 -12.148 22.921 1.00 86.31 122 PHE A CA 1
ATOM 1008 C C . PHE A 1 122 ? -19.457 -13.004 22.732 1.00 86.31 122 PHE A C 1
ATOM 1010 O O . PHE A 1 122 ? -18.333 -12.537 22.913 1.00 86.31 122 PHE A O 1
ATOM 1017 N N . THR A 1 123 ? -19.656 -14.265 22.370 1.00 85.88 123 THR A N 1
ATOM 1018 C CA . THR A 1 123 ? -18.580 -15.232 22.159 1.00 85.88 123 THR A CA 1
ATOM 1019 C C . THR A 1 123 ? -18.425 -15.540 20.676 1.00 85.88 123 THR A C 1
ATOM 1021 O O . THR A 1 123 ? -19.379 -15.495 19.897 1.00 85.88 123 THR A O 1
ATOM 1024 N N . GLN A 1 124 ? -17.191 -15.823 20.263 1.00 84.62 124 GLN A N 1
ATOM 1025 C CA . GLN A 1 124 ? -16.925 -16.322 18.920 1.00 84.62 124 GLN A CA 1
ATOM 1026 C C . GLN A 1 124 ? -17.538 -17.724 18.790 1.00 84.62 124 GLN A C 1
ATOM 1028 O O . GLN A 1 124 ? -17.360 -18.562 19.672 1.00 84.62 124 GLN A O 1
ATOM 1033 N N . GLY A 1 125 ? -18.282 -17.966 17.707 1.00 81.44 125 GLY A N 1
ATOM 1034 C CA . GLY A 1 125 ? -18.818 -19.294 17.399 1.00 81.44 125 GLY A CA 1
ATOM 1035 C C . GLY A 1 125 ? -17.719 -20.292 17.009 1.00 81.44 125 GLY A C 1
ATOM 1036 O O . GLY A 1 125 ? -16.535 -19.983 17.062 1.00 81.44 125 GLY A O 1
ATOM 1037 N N . ALA A 1 126 ? -18.103 -21.479 16.534 1.00 82.75 126 ALA A N 1
ATOM 1038 C CA . ALA A 1 126 ? -17.161 -22.549 16.165 1.00 82.75 126 ALA A CA 1
ATOM 1039 C C . ALA A 1 126 ? -16.216 -22.221 14.982 1.00 82.75 126 ALA A C 1
ATOM 1041 O O . ALA A 1 126 ? -15.360 -23.032 14.633 1.00 82.75 126 ALA A O 1
ATOM 1042 N N . SER A 1 127 ? -16.364 -21.054 14.347 1.00 79.88 127 SER A N 1
ATOM 1043 C CA . SER A 1 127 ? -15.469 -20.598 13.281 1.00 79.88 127 SER A CA 1
ATOM 1044 C C . SER A 1 127 ? -14.157 -20.065 13.857 1.00 79.88 127 SER A C 1
ATOM 1046 O O . SER A 1 127 ? -14.161 -19.327 14.839 1.00 79.88 127 SER A O 1
ATOM 1048 N N . GLY A 1 128 ? -13.035 -20.358 13.196 1.00 82.56 128 GLY A N 1
ATOM 1049 C CA . GLY A 1 128 ? -11.709 -19.852 13.573 1.00 82.56 128 GLY A CA 1
ATOM 1050 C C . GLY A 1 128 ? -11.504 -18.347 13.349 1.00 82.56 128 GLY A C 1
ATOM 1051 O O . GLY A 1 128 ? -10.502 -17.801 13.802 1.00 82.56 128 GLY A O 1
ATOM 1052 N N . THR A 1 129 ? -12.440 -17.656 12.689 1.00 86.81 129 THR A N 1
ATOM 1053 C CA . THR A 1 129 ? -12.364 -16.213 12.411 1.00 86.81 129 THR A CA 1
ATOM 1054 C C . THR A 1 129 ? -13.537 -15.441 13.012 1.00 86.81 129 THR A C 1
ATOM 1056 O O . THR A 1 129 ? -14.659 -15.944 13.113 1.00 86.81 129 THR A O 1
ATOM 1059 N N . THR A 1 130 ? -13.281 -14.191 13.403 1.00 87.12 130 THR A N 1
ATOM 1060 C CA . THR A 1 130 ? -14.302 -13.242 13.857 1.00 87.12 130 THR A CA 1
ATOM 1061 C C . THR A 1 130 ? -14.776 -12.366 12.699 1.00 87.12 130 THR A C 1
ATOM 1063 O O . THR A 1 130 ? -13.995 -11.956 11.844 1.00 87.12 130 THR A O 1
ATOM 1066 N N . SER A 1 131 ? -16.075 -12.067 12.667 1.00 89.69 131 SER A N 1
ATOM 1067 C CA . SER A 1 131 ? -16.646 -11.113 11.713 1.00 89.69 131 SER A CA 1
ATOM 1068 C C . SER A 1 131 ? -16.676 -9.714 12.325 1.00 89.69 131 SER A C 1
ATOM 1070 O O . SER A 1 131 ? -17.252 -9.532 13.399 1.00 89.69 131 SER A O 1
ATOM 1072 N N . GLU A 1 132 ? -16.125 -8.717 11.628 1.00 89.50 132 GLU A N 1
ATOM 1073 C CA . GLU A 1 132 ? -16.187 -7.309 12.056 1.00 89.50 132 GLU A CA 1
ATOM 1074 C C . GLU A 1 132 ? -17.633 -6.814 12.183 1.00 89.50 132 GLU A C 1
ATOM 1076 O O . GLU A 1 132 ? -17.983 -6.149 13.157 1.00 89.50 132 GLU A O 1
ATOM 1081 N N . ASN A 1 133 ? -18.507 -7.228 11.260 1.00 89.75 133 ASN A N 1
ATOM 1082 C CA . ASN A 1 133 ? -19.933 -6.904 11.318 1.00 89.75 133 ASN A CA 1
ATOM 1083 C C . ASN A 1 133 ? -20.595 -7.476 12.578 1.00 89.75 133 ASN A C 1
ATOM 1085 O O . ASN A 1 133 ? -21.391 -6.791 13.213 1.00 89.75 133 ASN A O 1
ATOM 1089 N N . GLY A 1 134 ? -20.236 -8.701 12.977 1.00 88.31 134 GLY A N 1
ATOM 1090 C CA . GLY A 1 134 ? -20.734 -9.313 14.211 1.00 88.31 134 GLY A CA 1
ATOM 1091 C C . GLY A 1 134 ? -20.282 -8.557 15.463 1.00 88.31 134 GLY A C 1
ATOM 1092 O O . GLY A 1 134 ? -21.080 -8.335 16.371 1.00 88.31 134 GLY A O 1
ATOM 1093 N N . VAL A 1 135 ? -19.031 -8.087 15.484 1.00 88.12 135 VAL A N 1
ATOM 1094 C CA . VAL A 1 135 ? -18.509 -7.249 16.577 1.00 88.12 135 VAL A CA 1
ATOM 1095 C C . VAL A 1 135 ? -19.260 -5.916 16.653 1.00 88.12 135 VAL A C 1
ATOM 1097 O O . VAL A 1 135 ? -19.657 -5.501 17.740 1.00 88.12 135 VAL A O 1
ATOM 1100 N N . LEU A 1 136 ? -19.522 -5.272 15.514 1.00 89.44 136 LEU A N 1
ATOM 1101 C CA . LEU A 1 136 ? -20.294 -4.025 15.461 1.00 89.44 136 LEU A CA 1
ATOM 1102 C C . LEU A 1 136 ? -21.759 -4.223 15.881 1.00 89.44 136 LEU A C 1
ATOM 1104 O O . LEU A 1 136 ? -22.328 -3.371 16.565 1.00 89.44 136 LEU A O 1
ATOM 1108 N N . MET A 1 137 ? -22.378 -5.343 15.501 1.00 88.12 137 MET A N 1
ATOM 1109 C CA . MET A 1 137 ? -23.738 -5.684 15.928 1.00 88.12 137 MET A CA 1
ATOM 1110 C C . MET A 1 137 ? -23.811 -5.968 17.427 1.00 88.12 137 MET A C 1
ATOM 1112 O O . MET A 1 137 ? -24.756 -5.525 18.073 1.00 88.12 137 MET A O 1
ATOM 1116 N N . ALA A 1 138 ? -22.805 -6.633 17.996 1.00 87.38 138 ALA A N 1
ATOM 1117 C CA . ALA A 1 138 ? -22.698 -6.851 19.436 1.00 87.38 138 ALA A CA 1
ATOM 1118 C C . ALA A 1 138 ? -22.622 -5.524 20.212 1.00 87.38 138 ALA A C 1
ATOM 1120 O O . ALA A 1 138 ? -23.290 -5.357 21.232 1.00 87.38 138 ALA A O 1
ATOM 1121 N N . GLU A 1 139 ? -21.872 -4.541 19.704 1.00 87.12 139 GLU A N 1
ATOM 1122 C CA . GLU A 1 139 ? -21.815 -3.195 20.296 1.00 87.12 139 GLU A CA 1
ATOM 1123 C C . GLU A 1 139 ? -23.161 -2.457 20.226 1.00 87.12 139 GLU A C 1
ATOM 1125 O O . GLU A 1 139 ? -23.483 -1.662 21.108 1.00 87.12 139 GLU A O 1
ATOM 1130 N N . LYS A 1 140 ? -23.967 -2.745 19.200 1.00 87.62 140 LYS A N 1
ATOM 1131 C CA . LYS A 1 140 ? -25.266 -2.114 18.936 1.00 87.62 140 LYS A CA 1
ATOM 1132 C C . LYS A 1 140 ? -26.462 -3.028 19.228 1.00 87.62 140 LYS A C 1
ATOM 1134 O O . LYS A 1 140 ? -27.554 -2.791 18.724 1.00 87.62 140 LYS A O 1
ATOM 1139 N N . TYR A 1 141 ? -26.295 -4.054 20.059 1.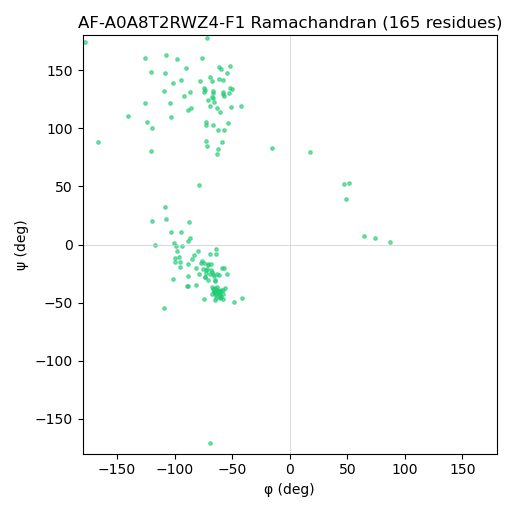00 86.38 141 TYR A N 1
ATOM 1140 C CA . TYR A 1 141 ? -27.298 -5.106 20.263 1.00 86.38 141 TYR A CA 1
ATOM 1141 C C . TYR A 1 141 ? -28.721 -4.571 20.515 1.00 86.38 141 TYR A C 1
ATOM 1143 O O . TYR A 1 141 ? -29.671 -4.950 19.830 1.00 86.38 141 TYR A O 1
ATOM 1151 N N . TYR A 1 142 ? -28.866 -3.613 21.435 1.00 83.25 142 TYR A N 1
ATOM 1152 C CA . TYR A 1 142 ? -30.176 -3.060 21.788 1.00 83.25 142 TYR A CA 1
ATOM 1153 C C . TYR A 1 142 ? -30.840 -2.244 20.672 1.00 83.25 142 TYR A C 1
ATOM 1155 O O . TYR A 1 142 ? -32.064 -2.145 20.676 1.00 83.25 142 TYR A O 1
ATOM 1163 N N . SER A 1 143 ? -30.095 -1.683 19.709 1.00 85.31 143 SER A N 1
ATOM 1164 C CA . SER A 1 143 ? -30.729 -1.005 18.568 1.00 85.31 143 SER A CA 1
ATOM 1165 C C . SER A 1 143 ? -31.350 -1.994 17.586 1.00 85.31 143 SER A C 1
ATOM 1167 O O . SER A 1 143 ? -32.311 -1.649 16.909 1.00 85.31 143 SER A O 1
ATOM 1169 N N . PHE A 1 144 ? -30.807 -3.213 17.505 1.00 80.50 144 PHE A N 1
ATOM 1170 C CA . PHE A 1 144 ? -31.295 -4.247 16.594 1.00 80.50 144 PHE A CA 1
ATOM 1171 C C . PHE A 1 144 ? -32.409 -5.108 17.200 1.00 80.50 144 PHE A C 1
ATOM 1173 O O . PHE A 1 144 ? -33.329 -5.485 16.482 1.00 80.50 144 PHE A O 1
ATOM 1180 N N . VAL A 1 145 ? -32.359 -5.411 18.502 1.00 78.06 145 VAL A N 1
ATOM 1181 C CA . VAL A 1 145 ? -33.299 -6.362 19.130 1.00 78.06 145 VAL A CA 1
ATOM 1182 C C . VAL A 1 145 ? -34.580 -5.706 19.652 1.00 78.06 145 VAL A C 1
ATOM 1184 O O . VAL A 1 145 ? -35.654 -6.282 19.496 1.00 78.06 145 VAL A O 1
ATOM 1187 N N . ARG A 1 146 ? -34.519 -4.478 20.189 1.00 68.62 146 ARG A N 1
ATOM 1188 C CA . ARG A 1 146 ? -35.701 -3.802 20.766 1.00 68.62 146 ARG A CA 1
ATOM 1189 C C . ARG A 1 146 ? -36.903 -3.640 19.824 1.00 68.62 146 ARG A C 1
ATOM 1191 O O . ARG A 1 146 ? -38.023 -3.799 20.301 1.00 68.62 146 ARG A O 1
ATOM 1198 N N . PRO A 1 147 ? -36.741 -3.371 18.513 1.00 70.44 147 PRO A N 1
ATOM 1199 C CA . PRO A 1 147 ? -37.878 -3.312 17.590 1.00 70.44 147 PRO A CA 1
ATOM 1200 C C . PRO A 1 147 ? -38.706 -4.607 17.518 1.00 70.44 147 PRO A C 1
ATOM 1202 O O . PRO A 1 147 ? -39.861 -4.566 17.105 1.00 70.44 147 PRO A O 1
ATOM 1205 N N . MET A 1 148 ? -38.142 -5.749 17.926 1.00 62.59 148 MET A N 1
ATOM 1206 C CA . MET A 1 148 ? -38.802 -7.059 17.879 1.00 62.59 148 MET A CA 1
ATOM 1207 C C . MET A 1 148 ? -39.430 -7.484 19.218 1.00 62.59 148 MET A C 1
ATOM 1209 O O . MET A 1 148 ? -40.117 -8.499 19.276 1.00 62.59 148 MET A O 1
ATOM 1213 N N . GLU A 1 149 ? -39.244 -6.719 20.298 1.00 62.06 149 GLU A N 1
ATOM 1214 C CA . GLU A 1 149 ? -39.755 -7.072 21.635 1.00 62.06 149 GLU A CA 1
ATOM 1215 C C . GLU A 1 149 ? -41.289 -6.934 21.747 1.00 62.06 149 GLU A C 1
ATOM 1217 O O . GLU A 1 149 ? -41.913 -7.574 22.591 1.00 62.06 149 GLU A O 1
ATOM 1222 N N . GLY A 1 150 ? -41.925 -6.148 20.870 1.00 60.62 150 GLY A N 1
ATOM 1223 C CA . GLY A 1 150 ? -43.368 -5.874 20.914 1.00 60.62 150 GLY A CA 1
ATOM 1224 C C . GLY A 1 150 ? -44.278 -6.926 20.264 1.00 60.62 150 GLY A C 1
ATOM 1225 O O . GLY A 1 150 ? -45.493 -6.827 20.400 1.00 60.62 150 GLY A O 1
ATOM 1226 N N . THR A 1 151 ? -43.737 -7.919 19.550 1.00 58.81 151 THR A N 1
ATOM 1227 C CA . THR A 1 151 ? -44.540 -8.858 18.734 1.00 58.81 151 THR A CA 1
ATOM 1228 C C . THR A 1 151 ? -44.809 -10.213 19.391 1.00 58.81 151 THR A C 1
ATOM 1230 O O . THR A 1 151 ? -45.696 -10.929 18.937 1.00 58.81 151 THR A O 1
ATOM 1233 N N . LEU A 1 152 ? -44.095 -10.581 20.461 1.00 56.97 152 LEU A N 1
ATOM 1234 C CA . LEU A 1 152 ? -44.174 -11.929 21.055 1.00 56.97 152 LEU A CA 1
ATOM 1235 C C . LEU A 1 152 ? -45.077 -12.036 22.298 1.00 56.97 152 LEU A C 1
ATOM 1237 O O . LEU A 1 152 ? -45.416 -13.145 22.708 1.00 56.97 152 LEU A O 1
ATOM 1241 N N . ILE A 1 153 ? -45.513 -10.917 22.888 1.00 55.59 153 ILE A N 1
ATOM 1242 C CA . ILE A 1 153 ? -46.344 -10.920 24.111 1.00 55.59 153 ILE A CA 1
ATOM 1243 C C . ILE A 1 153 ? -47.835 -11.166 23.802 1.00 55.59 153 ILE A C 1
ATOM 1245 O O . ILE A 1 153 ? -48.571 -11.643 24.664 1.00 55.59 153 ILE A O 1
ATOM 1249 N N . SER A 1 154 ? -48.289 -10.947 22.565 1.00 55.38 154 SER A N 1
ATOM 1250 C CA . SER A 1 154 ? -49.694 -11.152 22.176 1.00 55.38 154 SER A CA 1
ATOM 1251 C C . SER A 1 154 ? -50.133 -12.623 22.117 1.00 55.38 154 SER A C 1
ATOM 1253 O O . SER A 1 154 ? -51.328 -12.880 22.189 1.00 55.38 154 SER A O 1
ATOM 1255 N N . PHE A 1 155 ? -49.211 -13.593 22.055 1.00 54.28 155 PHE A N 1
ATOM 1256 C CA . PHE A 1 155 ? -49.549 -15.028 22.006 1.00 54.28 155 PHE A CA 1
ATOM 1257 C C . PHE A 1 155 ? -49.524 -15.735 23.370 1.00 54.28 155 PHE A C 1
ATOM 1259 O O . PHE A 1 155 ? -50.051 -16.836 23.508 1.00 54.28 155 PHE A O 1
ATOM 1266 N N . ALA A 1 156 ? -48.923 -15.126 24.397 1.00 55.69 156 ALA A N 1
ATOM 1267 C CA . ALA A 1 156 ? -48.889 -15.706 25.743 1.00 55.69 156 ALA A CA 1
ATOM 1268 C C . ALA A 1 156 ? -50.151 -15.383 26.569 1.00 55.69 156 ALA A C 1
ATOM 1270 O O . ALA A 1 156 ? -50.374 -15.999 27.612 1.00 55.69 156 ALA A O 1
ATOM 1271 N N . ALA A 1 157 ? -50.983 -14.446 26.101 1.00 56.03 157 ALA A N 1
ATOM 1272 C CA . ALA A 1 157 ? -52.200 -14.009 26.783 1.00 56.03 157 ALA A CA 1
ATOM 1273 C C . ALA A 1 157 ? -53.292 -15.097 26.855 1.00 56.03 157 ALA A C 1
ATOM 1275 O O . ALA A 1 157 ? -54.071 -15.112 27.808 1.00 56.03 157 ALA A O 1
ATOM 1276 N N . ASP A 1 158 ? -53.301 -16.066 25.933 1.00 55.16 158 ASP A N 1
ATOM 1277 C CA . ASP A 1 158 ? -54.308 -17.139 25.919 1.00 55.16 158 ASP A CA 1
ATOM 1278 C C . ASP A 1 158 ? -54.163 -18.122 27.093 1.00 55.16 158 ASP A C 1
ATOM 1280 O O . ASP A 1 158 ? -55.149 -18.704 27.549 1.00 55.16 158 ASP A O 1
ATOM 1284 N N . LYS A 1 159 ? -52.961 -18.262 27.672 1.00 56.28 159 LYS A N 1
ATOM 1285 C CA . LYS A 1 159 ? -52.759 -19.122 28.854 1.00 56.28 159 LYS A CA 1
ATOM 1286 C C . LYS A 1 159 ? -53.304 -18.515 30.151 1.00 56.28 159 LYS A C 1
ATOM 1288 O O . LYS A 1 159 ? -53.497 -19.254 31.110 1.00 56.28 159 LYS A O 1
ATOM 1293 N N . ALA A 1 160 ? -53.586 -17.210 30.184 1.00 54.84 160 ALA A N 1
ATOM 1294 C CA . ALA A 1 160 ? -54.183 -16.543 31.344 1.00 54.84 160 ALA A CA 1
ATOM 1295 C C . ALA A 1 160 ? -55.726 -16.568 31.333 1.00 54.84 160 ALA A C 1
ATOM 1297 O O . ALA A 1 160 ? -56.349 -16.355 32.372 1.00 54.84 160 ALA A O 1
ATOM 1298 N N . LEU A 1 161 ? -56.356 -16.843 30.183 1.00 54.81 161 LEU A N 1
ATOM 1299 C CA . LEU A 1 161 ? -57.817 -16.939 30.058 1.00 54.81 161 LEU A CA 1
ATOM 1300 C C . LEU A 1 161 ? -58.350 -18.350 30.351 1.00 54.81 161 LEU A C 1
ATOM 1302 O O . LEU A 1 161 ? -59.471 -18.488 30.838 1.00 54.81 161 LEU A O 1
ATOM 1306 N N . ALA A 1 162 ? -57.542 -19.394 30.140 1.00 53.97 162 ALA A N 1
ATOM 1307 C CA . ALA A 1 162 ? -57.937 -20.781 30.402 1.00 53.97 162 ALA A CA 1
ATOM 1308 C C . ALA A 1 162 ? -58.056 -21.134 31.902 1.00 53.97 162 ALA A C 1
ATOM 1310 O O . ALA A 1 162 ? -58.702 -22.119 32.245 1.00 53.97 162 ALA A O 1
ATOM 1311 N N . SER A 1 163 ? -57.483 -20.332 32.809 1.00 54.44 163 SER A N 1
ATOM 1312 C CA . SER A 1 163 ? -57.566 -20.567 34.260 1.00 54.44 163 SER A CA 1
ATOM 1313 C C . SER A 1 163 ? -58.788 -19.927 34.935 1.00 54.44 163 SER A C 1
ATOM 1315 O O . SER A 1 163 ? -58.891 -19.988 36.154 1.00 54.44 163 SER A O 1
ATOM 1317 N N . ARG A 1 164 ? -59.694 -19.281 34.182 1.00 51.81 164 ARG A N 1
ATOM 1318 C CA . ARG A 1 164 ? -60.926 -18.660 34.718 1.00 51.81 164 ARG A CA 1
ATOM 1319 C C . ARG A 1 164 ? -62.195 -19.508 34.555 1.00 51.81 164 ARG A C 1
ATOM 1321 O O . ARG A 1 164 ? -63.248 -19.069 34.996 1.00 51.81 164 ARG A O 1
ATOM 1328 N N . TYR A 1 165 ? -62.110 -20.686 33.934 1.00 51.47 165 TYR A N 1
ATOM 1329 C CA . TYR A 1 165 ? -63.280 -21.518 33.606 1.00 51.47 165 TYR A CA 1
ATOM 1330 C C . TYR A 1 165 ? -63.275 -22.910 34.263 1.00 51.47 165 TYR A C 1
ATOM 1332 O O . TYR A 1 165 ? -63.980 -23.802 33.804 1.00 51.47 165 TYR A O 1
ATOM 1340 N N . PHE A 1 166 ? -62.503 -23.09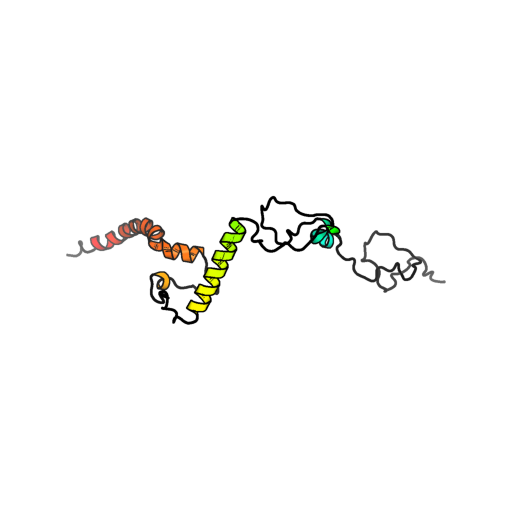7 35.336 1.00 50.00 166 PHE A N 1
ATOM 1341 C CA . PHE A 1 166 ? -62.573 -24.293 36.181 1.00 50.00 166 PHE A CA 1
ATOM 1342 C C . PHE A 1 166 ? -62.924 -23.886 37.619 1.00 50.00 166 PHE A C 1
ATOM 1344 O O . PHE A 1 166 ? -62.039 -23.772 38.465 1.00 50.00 166 PHE A O 1
ATOM 1351 N N . GLU A 1 167 ? -64.213 -23.645 37.858 1.00 40.16 167 GLU A N 1
ATOM 1352 C CA . GLU A 1 167 ? -64.889 -23.795 39.158 1.00 40.16 167 GLU A CA 1
ATOM 1353 C C . GLU A 1 167 ? -66.043 -24.787 38.983 1.00 40.16 167 GLU A C 1
ATOM 1355 O O . GLU A 1 167 ? -66.723 -24.704 37.931 1.00 40.16 167 GLU A O 1
#

Solvent-accessible surface area (backbone atoms only — not comparable to full-atom values): 11590 Å² total; per-residue (Å²): 138,83,84,81,77,84,84,58,91,67,81,70,95,62,75,69,79,63,92,89,66,85,70,92,76,75,92,80,65,62,91,87,72,62,70,76,63,83,82,76,64,59,77,65,61,34,44,55,64,81,64,52,68,54,63,81,91,54,59,90,85,66,84,69,92,76,65,79,54,75,93,62,57,68,83,80,76,74,92,52,61,8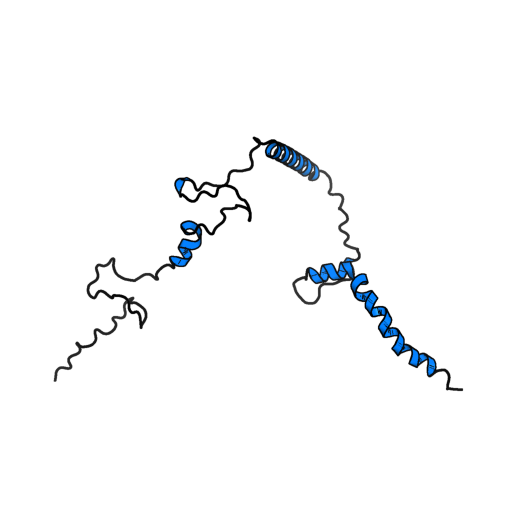6,44,73,67,38,36,51,51,51,52,52,52,54,51,48,52,55,53,50,62,55,44,76,73,40,80,76,71,74,72,76,75,61,89,70,53,84,69,72,80,60,74,85,64,98,59,99,69,84,56,69,67,57,56,55,43,62,76,43,42,68,78,70,51,56,83,60,65,79,73,66,63,77,73,59,54,64,72,68,60,66,72,76,76,80,129

Nearest PDB structures (foldseek):
  8glv-assembly1_Hp  TM=7.297E-01  e=3.456E-04  Chlamydomonas reinhardtii
  8glv-assembly1_7I  TM=7.155E-01  e=3.692E-04  Chlamydomonas reinhardtii

Radius of gyration: 37.6 Å; Cα contacts (8 Å, |Δi|>4): 37; chains: 1; bounding box: 87×78×93 Å

Foldseek 3Di:
DDDPPPDDPPDDVDQDDDPPDPDDDDPDDDPVPGPNDDDDPVVVVCCVQVVVVDPLPDDPPPPDDDDNDPVPDDRDDDQDCPDVVSVVVVVVVVVVVVVVVVVVVDDPPPPCPPPPDLQVVDDDPPDPDDDPVVSVCSVVVCVPCVVVPPPPPVVVVVVVVVVPPDD

Secondary structure (DSSP, 8-state):
------S-----SSS-PPTT--S---SS--GGG---SPPP-HHHHHHHTTT--S-TTPPTT--S----SGGG--PPPPPPSSSHHHHHHHHHHHHHHHHHHHHTTS--------SSSGGGGS---SSSS--HHHHHHHHTHHHHHGGGTTSSGGGTTHHHHGGGS--

Organism: Ceratopteris richardii (NCBI:txid49495)

pLDDT: mean 74.42, std 16.04, range [39.31, 95.56]

Mean predicted aligned error: 17.04 Å

Sequence (167 aa):
MLIQRDKVARVQNGMYHIPGYLGHQPLHNPPSATAFNKRTSEKDRMLLYDLDQYSRELWPHYKGHKPQALINVKETPSPTKQTTYGHTNYMMQRQQEWANARRLTKQRIPNQQKKGGIKTFFTQGASGTTSENGVLMAEKYYSFVRPMEGTLISFAADKALAS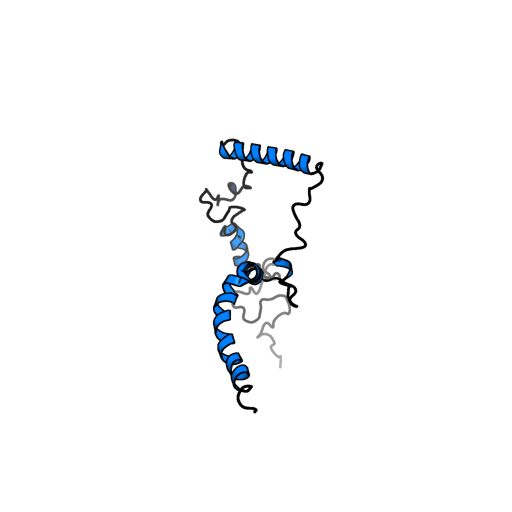RYFE